Protein AF-A0A075G689-F1 (afdb_monomer_lite)

Sequence (66 aa):
MSKVYFVGCGPGDPDLITIKAKKLVQKADVIVYSGSLIPSEILKYNKKGKNMMQRNLFVKKFLIYF

InterPro domains:
  IPR000878 Tetrapyrrole methylase [PF00590] (3-49)
  IPR014777 Tetrapyrrole methylase, subdomain 1 [G3DSA:3.40.1010.10] (1-61)
  IPR035996 Tetrapyrrole methylase superfamily [SSF53790] (1-53)
  IPR050161 Siroheme/cobalamin biosynthesis enzyme [PTHR45790] (2-52)

Radius of gyration: 11.33 Å; chains: 1; bounding box: 20×23×30 Å

Secondary structure (DSSP, 8-state):
--EEEEE---SS-TTSS-HHHHHHHTT-SEEEE-GGGS-HHHHTT-TT------S----SEEEEE-

Structure (mmCIF, N/CA/C/O backbone):
data_AF-A0A075G689-F1
#
_entry.id   AF-A0A075G689-F1
#
loop_
_atom_site.group_PDB
_atom_site.id
_atom_site.type_symbol
_atom_site.label_atom_id
_atom_site.label_alt_id
_atom_site.label_comp_id
_atom_site.label_asym_id
_atom_site.label_entity_id
_atom_site.label_seq_id
_atom_site.pdbx_PDB_ins_code
_atom_site.Cartn_x
_atom_site.Cartn_y
_atom_site.Cartn_z
_atom_site.occupancy
_atom_site.B_iso_or_equiv
_atom_site.auth_seq_id
_atom_site.auth_comp_id
_atom_site.auth_asym_id
_atom_site.auth_atom_id
_atom_site.pdbx_PDB_model_num
ATOM 1 N N . MET A 1 1 ? -4.050 -5.094 20.344 1.00 61.31 1 MET A N 1
ATOM 2 C CA . MET A 1 1 ? -2.629 -4.897 19.990 1.00 61.31 1 MET A CA 1
ATOM 3 C C . MET A 1 1 ? -2.514 -3.937 18.820 1.00 61.31 1 MET A C 1
ATOM 5 O O . MET A 1 1 ? -3.148 -4.188 17.796 1.00 61.31 1 MET A O 1
ATOM 9 N N . SER A 1 2 ? -1.720 -2.879 18.958 1.00 72.31 2 SER A N 1
ATOM 10 C CA . SER A 1 2 ? -1.302 -2.050 17.822 1.00 72.31 2 SER A CA 1
ATOM 11 C C . SER A 1 2 ? -0.317 -2.841 16.957 1.00 72.31 2 SER A C 1
ATOM 13 O O . SER A 1 2 ? 0.539 -3.541 17.496 1.00 72.31 2 SER A O 1
ATOM 15 N N . LYS A 1 3 ? -0.471 -2.805 15.627 1.00 83.69 3 LYS A N 1
ATOM 16 C CA . LYS A 1 3 ? 0.398 -3.536 14.684 1.00 83.69 3 LYS A CA 1
ATOM 17 C C . LYS A 1 3 ? 1.147 -2.566 13.778 1.00 83.69 3 LYS A C 1
ATOM 19 O O . LYS A 1 3 ? 0.525 -1.679 13.196 1.00 83.69 3 LYS A O 1
ATOM 24 N N . VAL A 1 4 ? 2.450 -2.788 13.632 1.00 88.44 4 VAL A N 1
ATOM 25 C CA . VAL A 1 4 ? 3.325 -2.071 12.698 1.00 88.44 4 VAL A CA 1
ATOM 26 C C . VAL A 1 4 ? 3.719 -3.026 11.576 1.00 88.44 4 VAL A C 1
ATOM 28 O O . VAL A 1 4 ? 4.099 -4.164 11.846 1.00 88.44 4 VAL A O 1
ATOM 31 N N . TYR A 1 5 ? 3.606 -2.578 10.328 1.00 89.75 5 TYR A N 1
ATOM 32 C CA . TYR A 1 5 ? 4.023 -3.334 9.150 1.00 89.75 5 TYR A CA 1
ATOM 33 C C . TYR A 1 5 ? 5.119 -2.580 8.409 1.00 89.75 5 TYR A C 1
ATOM 35 O O . TYR A 1 5 ? 4.983 -1.385 8.169 1.00 89.75 5 TYR A O 1
ATOM 43 N N . PHE A 1 6 ? 6.160 -3.302 8.013 1.00 90.69 6 PHE A N 1
ATOM 44 C CA . PHE A 1 6 ? 7.184 -2.833 7.088 1.00 90.69 6 PHE A CA 1
ATOM 45 C C . PHE A 1 6 ? 6.884 -3.432 5.726 1.00 90.69 6 PHE A C 1
ATOM 47 O O . PHE A 1 6 ? 6.658 -4.641 5.618 1.00 90.69 6 PHE A O 1
ATOM 54 N N . VAL A 1 7 ? 6.813 -2.589 4.705 1.00 89.00 7 VAL A N 1
ATOM 55 C CA . VAL A 1 7 ? 6.411 -3.015 3.371 1.00 89.00 7 VAL A CA 1
ATOM 56 C C . VAL A 1 7 ? 7.245 -2.285 2.331 1.00 89.00 7 VAL A C 1
ATOM 58 O O . VAL A 1 7 ? 7.377 -1.068 2.391 1.00 89.00 7 VAL A O 1
ATOM 61 N N . GLY A 1 8 ? 7.785 -3.050 1.383 1.00 87.75 8 GLY A N 1
ATOM 62 C CA . GLY A 1 8 ? 8.500 -2.500 0.237 1.00 87.75 8 GLY A CA 1
ATOM 63 C C . GLY A 1 8 ? 7.546 -1.945 -0.818 1.00 87.75 8 GLY A C 1
ATOM 64 O O . GLY A 1 8 ? 6.506 -2.549 -1.105 1.00 87.75 8 GLY A O 1
ATOM 65 N N . CYS A 1 9 ? 7.935 -0.818 -1.405 1.00 82.12 9 CYS A N 1
ATOM 66 C CA . CYS A 1 9 ? 7.190 -0.091 -2.421 1.00 82.12 9 CYS A CA 1
ATOM 67 C C . CYS A 1 9 ? 7.242 -0.732 -3.816 1.00 82.12 9 CYS A C 1
ATOM 69 O O . CYS A 1 9 ? 6.409 -0.428 -4.670 1.00 82.12 9 CYS A O 1
ATOM 71 N N . GLY A 1 10 ? 8.199 -1.635 -4.041 1.00 86.38 10 GLY A N 1
ATOM 72 C CA . GLY A 1 10 ? 8.594 -2.037 -5.390 1.00 86.38 10 GLY A CA 1
ATOM 73 C C . GLY A 1 10 ? 9.499 -0.974 -6.033 1.00 86.38 10 GLY A C 1
ATOM 74 O O . GLY A 1 10 ? 9.914 -0.037 -5.356 1.00 86.38 10 GLY A O 1
ATOM 75 N N . PRO A 1 11 ? 9.823 -1.092 -7.330 1.00 87.88 11 PRO A N 1
ATOM 76 C CA . 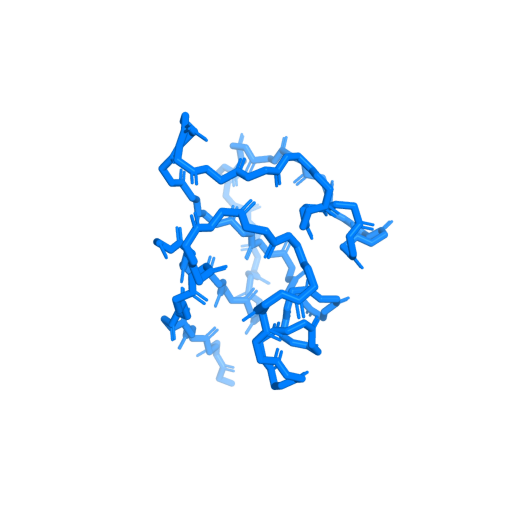PRO A 1 11 ? 10.782 -0.212 -8.009 1.00 87.88 11 PRO A CA 1
ATOM 77 C C . PRO A 1 11 ? 10.211 1.167 -8.400 1.00 87.88 11 PRO A C 1
ATOM 79 O O . PRO A 1 11 ? 10.837 1.884 -9.173 1.00 87.88 11 PRO A O 1
ATOM 82 N N . GLY A 1 12 ? 9.023 1.531 -7.909 1.00 80.88 12 GLY A N 1
ATOM 83 C CA . GLY A 1 12 ? 8.363 2.807 -8.208 1.00 80.88 12 GLY A CA 1
ATOM 84 C C . GLY A 1 12 ? 7.187 2.717 -9.183 1.00 80.88 12 GLY A C 1
ATOM 85 O O . GLY A 1 12 ? 6.478 3.697 -9.349 1.00 80.88 12 GLY A O 1
ATOM 86 N N . ASP A 1 13 ? 6.905 1.563 -9.787 1.00 87.88 13 ASP A N 1
ATOM 87 C CA . ASP A 1 13 ? 5.642 1.367 -10.510 1.00 87.88 13 ASP A CA 1
ATOM 88 C C . ASP A 1 13 ? 4.536 0.925 -9.521 1.00 87.88 13 ASP A C 1
ATOM 90 O O . ASP A 1 13 ? 4.707 -0.095 -8.838 1.00 87.88 13 ASP A O 1
ATOM 94 N N . PRO A 1 14 ? 3.402 1.650 -9.413 1.00 87.94 14 PRO A N 1
ATOM 95 C CA . PRO A 1 14 ? 2.289 1.294 -8.532 1.00 87.94 14 PRO A CA 1
ATOM 96 C C . PRO A 1 14 ? 1.666 -0.083 -8.775 1.00 87.94 14 PRO A C 1
ATOM 98 O O . PRO A 1 14 ? 1.005 -0.594 -7.863 1.00 87.94 14 PRO A O 1
ATOM 101 N N . ASP A 1 15 ? 1.838 -0.668 -9.961 1.00 90.62 15 ASP A N 1
ATOM 102 C CA . ASP A 1 15 ? 1.333 -2.002 -10.298 1.00 90.62 15 ASP A CA 1
ATOM 103 C C . ASP A 1 15 ? 2.294 -3.121 -9.877 1.00 90.62 15 ASP A C 1
ATOM 105 O O . ASP A 1 15 ? 1.880 -4.270 -9.715 1.00 90.62 15 ASP A O 1
ATOM 109 N N . LEU A 1 16 ? 3.556 -2.786 -9.589 1.00 92.19 16 LEU A N 1
ATOM 110 C CA . LEU A 1 16 ? 4.569 -3.728 -9.098 1.00 92.19 16 LEU A CA 1
ATOM 111 C C . LEU A 1 16 ? 4.554 -3.900 -7.570 1.00 92.19 16 LEU A C 1
ATOM 113 O O . LEU A 1 16 ? 5.330 -4.678 -7.009 1.00 92.19 16 LEU A O 1
ATOM 117 N N . ILE A 1 17 ? 3.640 -3.222 -6.876 1.00 92.00 17 ILE A N 1
ATOM 118 C CA . ILE A 1 17 ? 3.367 -3.473 -5.462 1.00 92.00 17 ILE A CA 1
ATOM 119 C C . ILE A 1 17 ? 2.757 -4.872 -5.269 1.00 92.00 17 ILE A C 1
ATOM 121 O O . ILE A 1 17 ? 1.870 -5.312 -6.001 1.00 92.00 17 ILE A O 1
ATOM 125 N N . THR A 1 18 ? 3.141 -5.574 -4.201 1.00 93.81 18 THR A N 1
ATOM 126 C CA . THR A 1 18 ? 2.486 -6.851 -3.882 1.00 93.81 18 THR A CA 1
ATOM 127 C C . 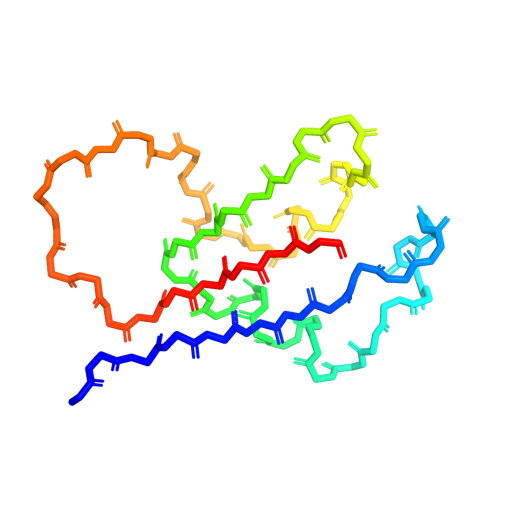THR A 1 18 ? 1.012 -6.661 -3.494 1.00 93.81 18 THR A C 1
ATOM 129 O O . THR A 1 18 ? 0.616 -5.686 -2.847 1.00 93.81 18 THR A O 1
ATOM 132 N N . ILE A 1 19 ? 0.178 -7.668 -3.776 1.00 94.19 19 ILE A N 1
ATOM 133 C CA . ILE A 1 19 ? -1.245 -7.665 -3.388 1.00 94.19 19 ILE A CA 1
ATOM 134 C C . ILE A 1 19 ? -1.414 -7.489 -1.866 1.00 94.19 19 ILE A C 1
ATOM 136 O O . ILE A 1 19 ? -2.339 -6.814 -1.405 1.00 94.19 19 ILE A O 1
ATOM 140 N N . LYS A 1 20 ? -0.522 -8.083 -1.060 1.00 92.81 20 LYS A N 1
ATOM 141 C CA . LYS A 1 20 ? -0.554 -7.968 0.407 1.00 92.81 20 LYS A CA 1
ATOM 142 C C . LYS A 1 20 ? -0.238 -6.543 0.863 1.00 92.81 20 LYS A C 1
ATOM 144 O O . LYS A 1 20 ? -0.944 -6.024 1.724 1.00 92.81 20 LYS A O 1
ATOM 149 N N . ALA A 1 21 ? 0.769 -5.915 0.264 1.00 91.75 21 ALA A N 1
ATOM 150 C CA . ALA A 1 21 ? 1.143 -4.529 0.515 1.00 91.75 21 ALA A CA 1
ATOM 151 C C . ALA A 1 21 ? -0.009 -3.566 0.195 1.00 91.75 21 ALA A C 1
ATOM 153 O O . ALA A 1 21 ? -0.438 -2.817 1.071 1.00 91.75 21 ALA A O 1
ATOM 154 N N . LYS A 1 22 ? -0.616 -3.685 -0.993 1.00 91.56 22 LYS A N 1
ATOM 155 C CA . LYS A 1 22 ? -1.791 -2.892 -1.393 1.00 91.56 22 LYS A CA 1
ATOM 156 C C . LYS A 1 22 ? -2.944 -3.017 -0.393 1.00 91.56 22 LYS A C 1
ATOM 158 O O . LYS A 1 22 ? -3.516 -2.014 0.028 1.00 91.56 22 LYS A O 1
ATOM 163 N N . LYS A 1 23 ? -3.244 -4.239 0.067 1.00 92.19 23 LYS A N 1
ATOM 164 C CA . LYS A 1 23 ? -4.271 -4.496 1.098 1.00 92.19 23 LYS A CA 1
ATOM 165 C C . LYS A 1 23 ? -3.935 -3.876 2.459 1.00 92.19 23 LYS A C 1
ATOM 167 O O . LYS A 1 23 ? -4.857 -3.533 3.200 1.00 92.19 23 LYS A O 1
ATOM 172 N N . LEU A 1 24 ? -2.654 -3.779 2.820 1.00 90.94 24 LEU A N 1
ATOM 173 C CA . LEU A 1 24 ? -2.214 -3.119 4.051 1.00 90.94 24 LEU A CA 1
ATOM 174 C C . LEU A 1 24 ? -2.349 -1.601 3.935 1.00 90.94 24 LEU A C 1
ATOM 176 O O . LEU A 1 24 ? -2.946 -1.005 4.825 1.00 90.94 24 LEU A O 1
ATOM 180 N N . VAL A 1 25 ? -1.905 -1.006 2.822 1.00 88.69 25 VAL A N 1
ATOM 181 C CA . VAL A 1 25 ? -2.064 0.430 2.522 1.00 88.69 25 VAL A CA 1
ATOM 182 C C . VAL A 1 25 ? -3.537 0.844 2.606 1.00 88.69 25 VAL A C 1
ATOM 184 O O . VAL A 1 25 ? -3.869 1.786 3.315 1.00 88.69 25 VAL A O 1
ATOM 187 N N . GLN A 1 26 ? -4.443 0.085 1.980 1.00 89.50 26 GLN A N 1
ATOM 188 C CA . GLN A 1 26 ? -5.894 0.339 2.012 1.00 89.50 26 GLN A CA 1
ATOM 189 C C . GLN A 1 26 ? -6.513 0.342 3.421 1.00 89.50 26 GLN A C 1
ATOM 191 O O . GLN A 1 26 ? -7.574 0.929 3.629 1.00 89.50 26 GLN A O 1
ATOM 196 N N . LYS A 1 27 ? -5.904 -0.375 4.374 1.00 87.94 27 LYS A N 1
ATOM 197 C CA . LYS A 1 27 ? -6.430 -0.589 5.733 1.00 87.94 27 LYS A CA 1
ATOM 198 C C . LYS A 1 27 ? -5.631 0.145 6.811 1.00 87.94 27 LYS A C 1
ATOM 200 O O . LYS A 1 27 ? -5.979 0.003 7.984 1.00 87.94 27 LYS A O 1
ATOM 205 N N . ALA A 1 28 ? -4.541 0.814 6.447 1.00 87.38 28 ALA A N 1
ATOM 206 C CA . ALA A 1 28 ? -3.672 1.500 7.388 1.00 87.38 28 ALA A CA 1
ATOM 207 C C . ALA A 1 28 ? -4.366 2.759 7.910 1.00 87.38 28 ALA A C 1
ATOM 209 O O . ALA A 1 28 ? -4.966 3.508 7.140 1.00 87.38 28 ALA A O 1
ATOM 210 N N . ASP A 1 29 ? -4.262 2.994 9.215 1.00 84.88 29 ASP A N 1
ATOM 211 C CA . ASP A 1 29 ? -4.746 4.239 9.813 1.00 84.88 29 ASP A CA 1
ATOM 212 C C . ASP A 1 29 ? -3.705 5.353 9.612 1.00 84.88 29 ASP A C 1
ATOM 214 O O . ASP A 1 29 ? -4.056 6.513 9.420 1.00 84.88 29 ASP A O 1
ATOM 218 N N . VAL A 1 30 ? -2.418 4.981 9.625 1.00 83.88 30 VAL A N 1
ATOM 219 C CA . VAL A 1 30 ? -1.274 5.872 9.395 1.00 83.88 30 VAL A CA 1
ATOM 220 C C . VAL A 1 30 ? -0.273 5.196 8.460 1.00 83.88 30 VAL A C 1
ATOM 222 O O . VAL A 1 30 ? 0.038 4.012 8.627 1.00 83.88 30 VAL A O 1
ATOM 225 N N . ILE A 1 31 ? 0.238 5.963 7.495 1.00 85.31 31 ILE A N 1
ATOM 226 C CA . ILE A 1 31 ? 1.298 5.555 6.569 1.00 85.31 31 ILE A CA 1
ATOM 227 C C . ILE A 1 31 ? 2.468 6.524 6.735 1.00 85.31 31 ILE A C 1
ATOM 229 O O . ILE A 1 31 ? 2.288 7.734 6.619 1.00 85.31 31 ILE A O 1
ATOM 233 N N . VAL A 1 32 ? 3.658 5.987 6.985 1.00 86.12 32 VAL A N 1
ATOM 234 C CA . VAL A 1 32 ? 4.923 6.726 6.978 1.00 86.12 32 VAL A CA 1
ATOM 235 C C . VAL A 1 32 ? 5.743 6.262 5.792 1.00 86.12 32 VAL A C 1
ATOM 237 O O . VAL A 1 32 ? 5.877 5.061 5.571 1.00 86.12 32 VAL A O 1
ATOM 240 N N . TYR A 1 33 ? 6.279 7.211 5.032 1.00 84.25 33 TYR A N 1
ATOM 241 C CA . TYR A 1 33 ? 7.043 6.933 3.826 1.00 84.25 33 TYR A CA 1
ATOM 242 C C . TYR A 1 33 ? 8.158 7.954 3.608 1.00 84.25 33 TYR A C 1
ATOM 244 O O . TYR A 1 33 ? 8.064 9.096 4.064 1.00 84.25 33 TYR A O 1
ATOM 252 N N . SER A 1 34 ? 9.208 7.542 2.896 1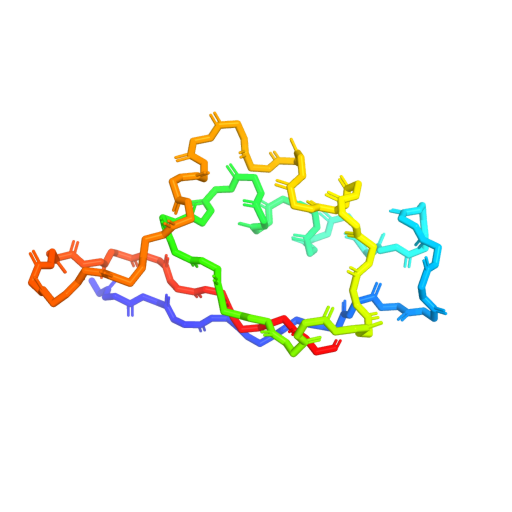.00 77.00 34 SER A N 1
ATOM 253 C CA . SER A 1 34 ? 10.286 8.435 2.468 1.00 77.00 34 SER A CA 1
ATOM 254 C C . SER A 1 34 ? 9.872 9.146 1.180 1.00 77.00 34 SER A C 1
ATOM 256 O O . SER A 1 34 ? 9.974 8.582 0.094 1.00 77.00 34 SER A O 1
ATOM 258 N N . GLY A 1 35 ? 9.344 10.364 1.334 1.00 72.50 35 GLY A N 1
ATOM 259 C CA . GLY A 1 35 ? 8.775 11.235 0.297 1.00 72.50 35 GLY A CA 1
ATOM 260 C C . GLY A 1 35 ? 9.067 10.864 -1.163 1.00 72.50 35 GLY A C 1
ATOM 261 O O . GLY A 1 35 ? 8.248 10.211 -1.802 1.00 72.50 35 GLY A O 1
ATOM 262 N N . SER A 1 36 ? 10.211 11.311 -1.690 1.00 73.12 36 SER A N 1
ATOM 263 C CA . SER A 1 36 ? 10.551 11.297 -3.125 1.00 73.12 36 SER A CA 1
ATOM 264 C C . SER A 1 36 ? 10.639 9.917 -3.780 1.00 73.12 36 SER A C 1
ATOM 266 O O . SER A 1 36 ? 10.675 9.843 -5.004 1.00 73.12 36 SER A O 1
ATOM 268 N N . LEU A 1 37 ? 10.688 8.838 -2.999 1.00 71.56 37 LEU A N 1
ATOM 269 C CA . LEU A 1 37 ? 10.871 7.479 -3.513 1.00 71.56 37 LEU A CA 1
ATOM 270 C C . LEU A 1 37 ? 9.549 6.765 -3.801 1.00 71.56 37 LEU A C 1
ATOM 272 O O . LEU A 1 37 ? 9.556 5.687 -4.389 1.00 71.56 37 LEU A O 1
ATOM 276 N N . ILE A 1 38 ? 8.417 7.342 -3.382 1.00 76.38 38 ILE A N 1
ATOM 277 C CA . ILE A 1 38 ? 7.130 6.647 -3.399 1.00 76.38 38 ILE A CA 1
ATOM 278 C C . ILE A 1 38 ? 6.125 7.391 -4.282 1.00 76.38 38 ILE A C 1
ATOM 280 O O . ILE A 1 38 ? 5.768 8.533 -3.979 1.00 76.38 38 ILE A O 1
ATOM 284 N N . PRO A 1 39 ? 5.615 6.743 -5.347 1.00 78.81 39 PRO A N 1
ATOM 285 C CA . PRO A 1 39 ? 4.587 7.314 -6.204 1.00 78.81 39 PRO A CA 1
ATOM 286 C C . PRO A 1 39 ? 3.339 7.693 -5.413 1.00 78.81 39 PRO A C 1
ATOM 288 O O . PRO A 1 39 ? 2.822 6.917 -4.599 1.00 78.81 39 PRO A O 1
ATOM 291 N N . SER A 1 40 ? 2.798 8.873 -5.709 1.00 81.88 40 SER A N 1
ATOM 292 C CA . SER A 1 40 ? 1.586 9.387 -5.062 1.00 81.88 40 SER A CA 1
ATOM 293 C C . SER A 1 40 ? 0.376 8.463 -5.261 1.00 81.88 40 SER A C 1
ATOM 295 O O . SER A 1 40 ? -0.520 8.396 -4.422 1.00 81.88 40 SER A O 1
ATOM 297 N N . GLU A 1 41 ? 0.370 7.707 -6.358 1.00 86.56 41 GLU A N 1
ATOM 298 C CA . GLU A 1 41 ? -0.640 6.736 -6.768 1.00 86.56 41 GLU A CA 1
ATOM 299 C C . GLU A 1 41 ? -0.837 5.645 -5.720 1.00 86.56 41 GLU A C 1
ATOM 301 O O . GLU A 1 41 ? -1.969 5.241 -5.455 1.00 86.56 41 GLU A O 1
ATOM 306 N N . ILE A 1 42 ? 0.244 5.203 -5.074 1.00 83.62 42 ILE A N 1
ATOM 307 C CA . ILE A 1 42 ? 0.169 4.155 -4.057 1.00 83.62 42 ILE A CA 1
ATOM 308 C C . ILE A 1 42 ? -0.563 4.672 -2.819 1.00 83.62 42 ILE A C 1
ATOM 310 O O . ILE A 1 42 ? -1.386 3.964 -2.235 1.00 83.62 42 ILE A O 1
ATOM 314 N N . LEU A 1 43 ? -0.336 5.932 -2.449 1.00 82.62 43 LEU A N 1
ATOM 315 C CA . LEU A 1 43 ? -1.014 6.561 -1.317 1.00 82.62 43 LEU A CA 1
ATOM 316 C C . LEU A 1 43 ? -2.522 6.707 -1.571 1.00 82.62 43 LEU A C 1
ATOM 318 O O . LEU A 1 43 ? -3.312 6.575 -0.634 1.00 82.62 43 LEU A O 1
ATOM 322 N N . LYS A 1 44 ? -2.948 6.860 -2.836 1.00 86.94 44 LYS A N 1
ATOM 323 C CA . LYS A 1 44 ? -4.373 6.921 -3.225 1.00 86.94 44 LYS A CA 1
ATOM 324 C C . LYS A 1 44 ? -5.132 5.621 -2.934 1.00 86.94 44 LYS A C 1
ATOM 326 O O . LYS A 1 44 ? -6.361 5.643 -2.841 1.00 86.94 44 LYS A O 1
ATOM 331 N N . TYR A 1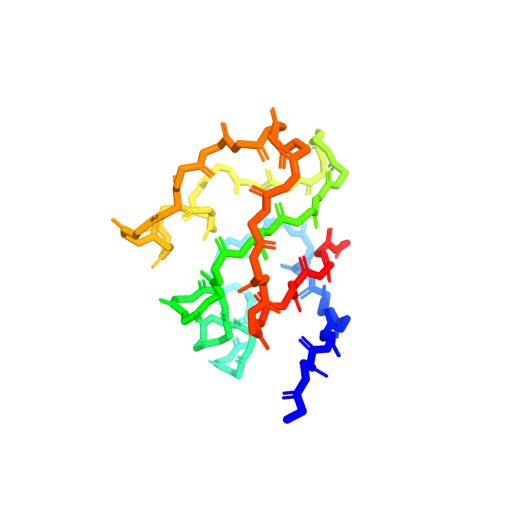 45 ? -4.447 4.488 -2.739 1.00 86.81 45 TYR A N 1
ATOM 332 C CA . TYR A 1 45 ? -5.104 3.260 -2.281 1.00 86.81 45 TYR A CA 1
ATOM 333 C C . TYR A 1 45 ? -5.710 3.414 -0.883 1.00 86.81 45 TYR A C 1
ATOM 335 O O . TYR A 1 45 ? -6.708 2.757 -0.571 1.00 86.81 45 TYR A O 1
ATOM 343 N N . ASN A 1 46 ? -5.156 4.293 -0.049 1.00 85.25 46 ASN A N 1
ATOM 344 C CA . ASN A 1 46 ? -5.735 4.610 1.242 1.00 85.25 46 ASN A CA 1
ATOM 345 C C . ASN A 1 46 ? -6.780 5.725 1.109 1.00 85.25 46 ASN A C 1
ATOM 347 O O . ASN A 1 46 ? -6.499 6.903 1.309 1.00 85.25 46 ASN A O 1
ATOM 351 N N . LYS A 1 47 ? -8.033 5.340 0.847 1.00 71.44 47 LYS A N 1
ATOM 352 C CA . LYS A 1 47 ? -9.170 6.280 0.784 1.00 71.44 47 LYS A CA 1
ATOM 353 C C . LYS A 1 47 ? -9.475 6.988 2.115 1.00 71.44 47 LYS A C 1
ATOM 355 O O . LYS A 1 47 ? -10.270 7.920 2.134 1.00 71.44 47 LYS A O 1
ATOM 360 N N . LYS A 1 48 ? -8.888 6.526 3.225 1.00 65.94 48 LYS A N 1
ATOM 361 C CA . LYS A 1 48 ? -9.022 7.109 4.570 1.00 65.94 48 LYS A CA 1
ATOM 362 C C . LYS A 1 48 ? -7.797 7.930 4.986 1.00 65.94 48 LYS A C 1
ATOM 364 O O . LYS A 1 48 ? -7.800 8.499 6.076 1.00 65.94 48 LYS A O 1
ATOM 369 N N . GLY A 1 49 ? -6.756 7.965 4.153 1.00 55.94 49 GLY A N 1
ATOM 370 C CA . GLY A 1 49 ? -5.444 8.495 4.486 1.00 55.94 49 GLY A CA 1
ATOM 371 C C . GLY A 1 49 ? -5.467 10.008 4.624 1.00 55.94 49 GLY A C 1
ATOM 372 O O . GLY A 1 49 ? -5.218 10.735 3.670 1.00 55.94 49 GLY A O 1
ATOM 373 N N . LYS A 1 50 ? -5.739 10.495 5.833 1.00 52.47 50 LYS A N 1
ATOM 374 C CA . LYS A 1 50 ? -5.319 11.833 6.239 1.00 52.47 50 LYS A CA 1
ATOM 375 C C . LYS A 1 50 ? -3.787 11.828 6.274 1.00 52.47 50 LYS A C 1
ATOM 377 O O . LYS A 1 50 ? -3.202 11.092 7.065 1.00 52.47 50 LYS A O 1
ATOM 382 N N . ASN A 1 51 ? -3.146 12.651 5.445 1.00 52.69 51 ASN A N 1
ATOM 383 C CA . ASN A 1 51 ? -1.731 13.002 5.597 1.00 52.69 51 ASN A CA 1
ATOM 384 C C . ASN A 1 51 ? -1.579 13.734 6.936 1.00 52.69 51 ASN A C 1
ATOM 386 O O . ASN A 1 51 ? -1.745 14.948 7.000 1.00 52.69 51 ASN A O 1
ATOM 390 N N . MET A 1 52 ? -1.389 13.001 8.035 1.00 50.75 52 MET A N 1
ATOM 391 C CA . MET A 1 52 ? -1.448 13.583 9.374 1.00 50.75 52 MET A CA 1
ATOM 392 C C . MET A 1 52 ? -0.152 13.336 10.136 1.00 50.75 52 MET A C 1
ATOM 394 O O . MET A 1 52 ? 0.048 12.295 10.755 1.00 50.75 52 MET A O 1
ATOM 398 N N . MET A 1 53 ? 0.690 14.370 10.168 1.00 45.16 53 MET A N 1
ATOM 399 C CA . MET A 1 53 ? 1.485 14.669 11.355 1.00 45.16 53 MET A CA 1
ATOM 400 C C . MET A 1 53 ? 0.516 15.100 12.466 1.00 45.16 53 MET A C 1
ATOM 402 O O . MET A 1 53 ? 0.273 16.290 12.641 1.00 45.16 53 MET A O 1
ATOM 406 N N . GLN A 1 54 ? -0.088 14.170 13.208 1.00 41.00 54 GLN A N 1
ATOM 407 C CA . GLN A 1 54 ? -0.743 14.534 14.468 1.00 41.00 54 GLN A CA 1
ATOM 408 C C . GLN A 1 54 ? -0.329 13.612 15.606 1.00 41.00 54 GLN A C 1
ATOM 410 O O . GLN A 1 54 ? -0.595 12.411 15.622 1.00 41.00 54 GLN A O 1
ATOM 415 N N . ARG A 1 55 ? 0.332 14.259 16.570 1.00 43.12 55 ARG A N 1
ATOM 416 C CA . ARG A 1 55 ? 0.539 13.825 17.947 1.00 43.12 55 ARG A CA 1
ATOM 417 C C . ARG A 1 55 ? -0.830 13.486 18.550 1.00 43.12 55 ARG A C 1
ATOM 419 O O . ARG A 1 55 ? -1.719 14.327 18.529 1.00 43.12 55 ARG A O 1
ATOM 426 N N . ASN A 1 56 ? -0.957 12.285 19.106 1.00 44.19 56 ASN A N 1
ATOM 427 C CA . ASN A 1 56 ? -2.113 11.761 19.845 1.00 44.19 56 ASN A CA 1
ATOM 428 C C . ASN A 1 56 ? -3.314 11.305 19.009 1.00 44.19 56 ASN A C 1
ATOM 430 O O . ASN A 1 56 ? -4.350 11.954 18.983 1.00 44.19 56 ASN A O 1
ATOM 434 N N . LEU A 1 57 ? -3.234 10.092 18.464 1.00 45.09 57 LEU A N 1
ATOM 435 C CA . LEU A 1 57 ? -4.408 9.241 18.268 1.00 45.09 57 LEU A CA 1
ATOM 436 C C . LEU A 1 57 ? -4.008 7.811 18.645 1.00 45.09 57 LEU A C 1
ATOM 438 O O . LEU A 1 57 ? -2.886 7.391 18.381 1.00 45.09 57 LEU A O 1
ATOM 442 N N . PHE A 1 58 ? -4.906 7.046 19.257 1.00 49.06 58 PHE A N 1
ATOM 443 C CA . PHE A 1 58 ? -4.719 5.613 19.490 1.00 49.06 58 PHE A CA 1
ATOM 444 C C . PHE A 1 58 ? -4.655 4.872 18.136 1.00 49.06 58 PHE A C 1
ATOM 446 O O . PHE A 1 58 ? -5.659 4.351 17.651 1.00 49.06 58 PHE A O 1
ATOM 453 N N . VAL A 1 59 ? -3.485 4.859 17.487 1.00 53.56 59 VAL A N 1
ATOM 454 C CA . VAL A 1 59 ? -3.274 4.228 16.175 1.00 53.56 59 VAL A CA 1
ATOM 455 C C . VAL A 1 59 ? -3.280 2.710 16.345 1.00 53.56 59 VAL A C 1
ATOM 457 O O . VAL A 1 59 ? -2.469 2.148 17.085 1.00 53.56 59 VAL A O 1
ATOM 460 N N . LYS A 1 60 ? -4.199 2.022 15.658 1.00 59.53 60 LYS A N 1
ATOM 461 C CA . LYS A 1 60 ? -4.312 0.557 15.733 1.00 59.53 60 LYS A CA 1
ATOM 462 C C . LYS A 1 60 ? -3.458 -0.134 14.663 1.00 59.53 60 LYS A C 1
ATOM 464 O O . LYS A 1 60 ? -2.966 -1.237 14.923 1.00 59.53 60 LYS A O 1
ATOM 469 N N . LYS A 1 61 ? -3.240 0.489 13.492 1.00 70.25 61 LYS A N 1
ATOM 470 C CA . LYS A 1 61 ? -2.370 -0.035 12.420 1.00 70.25 61 LYS A CA 1
ATOM 471 C C . LYS A 1 61 ? -1.487 1.034 11.775 1.00 70.25 61 LYS A C 1
ATOM 473 O O . LYS A 1 61 ? -1.989 1.968 11.154 1.00 70.25 61 LYS A O 1
ATOM 478 N N . PHE A 1 62 ? -0.180 0.813 11.865 1.00 79.50 62 PHE A N 1
ATOM 479 C CA . PHE A 1 62 ? 0.861 1.647 11.275 1.00 79.50 62 PHE A CA 1
ATOM 480 C C . PHE A 1 62 ? 1.533 0.909 10.117 1.00 79.50 62 PHE A C 1
ATOM 482 O O . PHE A 1 62 ? 1.824 -0.287 10.228 1.00 79.50 62 PHE A O 1
ATOM 489 N N . LEU A 1 63 ? 1.788 1.613 9.021 1.00 77.31 63 LEU A N 1
ATOM 490 C CA . LEU A 1 63 ? 2.511 1.091 7.869 1.00 77.31 63 LEU A CA 1
ATOM 491 C C . LEU A 1 63 ? 3.727 1.970 7.600 1.00 77.31 63 LEU A C 1
ATOM 493 O O . LEU A 1 63 ? 3.570 3.168 7.384 1.00 77.31 63 LEU A O 1
ATOM 497 N N . ILE A 1 64 ? 4.912 1.370 7.592 1.00 79.25 64 ILE A N 1
AT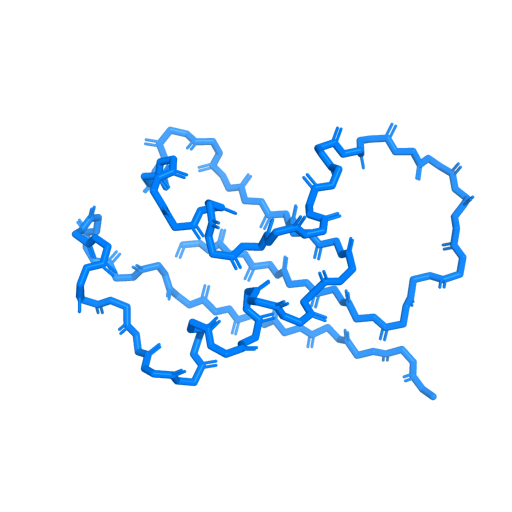OM 498 C CA . ILE A 1 64 ? 6.138 2.023 7.147 1.00 79.25 64 ILE A CA 1
ATOM 499 C C . ILE A 1 64 ? 6.481 1.488 5.765 1.00 79.25 64 ILE A C 1
ATOM 501 O O . ILE A 1 64 ? 6.555 0.273 5.555 1.00 79.25 64 ILE A O 1
ATOM 505 N N . TYR A 1 65 ? 6.608 2.417 4.831 1.00 75.00 65 TYR A N 1
ATOM 506 C CA . TYR A 1 65 ? 6.623 2.168 3.404 1.00 75.00 65 TYR A CA 1
ATOM 507 C C . TYR A 1 65 ? 7.930 2.734 2.827 1.00 75.00 65 TYR A C 1
ATOM 509 O O . TYR A 1 65 ? 8.171 3.939 2.935 1.00 75.00 65 TYR A O 1
ATOM 517 N N . PHE A 1 66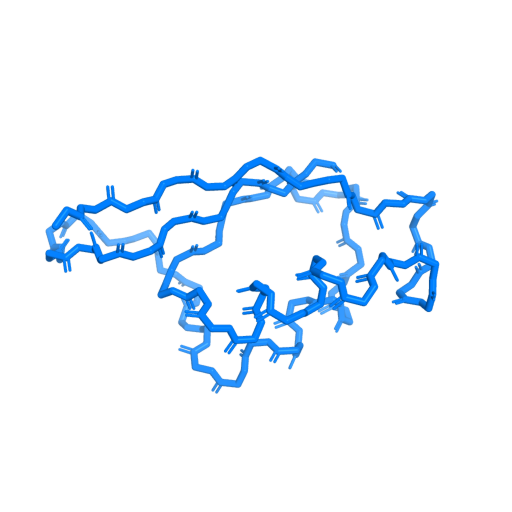 ? 8.790 1.857 2.298 1.00 75.56 66 PHE A N 1
ATOM 518 C CA . PHE A 1 66 ? 10.144 2.175 1.815 1.00 75.56 66 PHE A CA 1
ATOM 519 C C . PHE A 1 66 ? 10.344 1.725 0.375 1.00 75.56 66 PHE A C 1
ATOM 521 O O . PHE A 1 66 ? 9.772 0.668 0.012 1.00 75.56 66 PHE A O 1
#

Foldseek 3Di:
DADEEEAEQPQADNVRGDPVLLVLLCVFQEEAEDPPRYDPVSNVSPPNDDPDPDDDDPGRYYYYYD

Organism: NCBI:txid1455948

pLDDT: mean 77.36, std 15.05, range [41.0, 94.19]